Protein AF-A0A831KIE7-F1 (afdb_monomer)

Solvent-accessible surface area (backbone atoms only — not comparable to full-atom values): 6274 Å² total; per-residue (Å²): 139,87,88,85,85,86,73,93,71,86,65,92,46,70,69,48,46,52,50,52,50,55,58,57,65,53,58,58,54,60,56,53,40,51,46,34,26,46,70,71,62,37,59,84,72,66,81,58,97,41,71,72,59,38,52,52,54,49,57,52,42,56,54,50,22,47,52,54,50,49,52,56,49,42,55,68,79,45,64,85,60,64,65,72,81,81,38,53,74,68,53,48,55,49,50,53,55,54,56,62,71,75,108

pLDDT: mean 93.76, std 6.77, range [50.12, 98.06]

Secondary structure (DSSP, 8-state):
-------SS---SHHHHHHHHHHHHGGGHHHHHHHIIIIIS-GGG---SSHHHHHHHHHHHHHHHHHHHHHHHHHHH-TTS-GGGTS-HHHHHHHHHHHHHT-

Mean predicted aligned error: 4.76 Å

Radius of gyration: 19.53 Å; Cα contacts (8 Å, |Δi|>4): 41; chains: 1; bounding box: 43×32×52 Å

Sequence (103 aa):
MEWFLLTTIDIPSATEAEQCLRWYALRWRIEDWHRVLKSGCRIGDLAHENAERLRRAIAINLVIAWRIMLMTLLGRETPELPAEVLFSDIELRTLHAYAKKKH

Foldseek 3Di:
DDDDDDDPDDDPDPVVVVVVVVVVVCVCVVVQLVCCLCPVVVLVPPPDPDPVVNVVSSVVSSVVSVLVSVCVVCCVVPVVDDPVVNDDPVRVVVVVVVVVVVD

Structure (mmCIF, N/CA/C/O backbone):
data_AF-A0A831KIE7-F1
#
_entry.id   AF-A0A831KIE7-F1
#
loop_
_atom_site.group_PDB
_atom_site.id
_atom_site.type_symbol
_atom_site.label_atom_id
_atom_site.label_alt_id
_atom_site.label_comp_id
_atom_site.label_asym_id
_atom_site.label_entity_id
_atom_site.label_seq_id
_atom_site.pdbx_PDB_ins_code
_atom_site.Cartn_x
_atom_site.Cartn_y
_atom_site.Cartn_z
_atom_site.occupancy
_atom_site.B_iso_or_equiv
_atom_site.auth_seq_id
_atom_site.auth_comp_id
_atom_site.auth_asym_id
_atom_site.auth_atom_id
_atom_site.pdbx_PDB_model_num
ATOM 1 N N . MET A 1 1 ? 1.992 -10.909 24.412 1.00 75.69 1 MET A N 1
ATOM 2 C CA . MET A 1 1 ? 2.205 -9.585 23.791 1.00 75.69 1 MET A CA 1
ATOM 3 C C . MET A 1 1 ? 1.055 -8.710 24.245 1.00 75.69 1 MET A C 1
ATOM 5 O O . MET A 1 1 ? -0.074 -9.169 24.147 1.00 75.69 1 MET A O 1
ATOM 9 N N . GLU A 1 2 ? 1.334 -7.531 24.791 1.00 90.25 2 GLU A N 1
ATOM 10 C CA . GLU A 1 2 ? 0.323 -6.626 25.358 1.00 90.25 2 GLU A CA 1
ATOM 11 C C . GLU A 1 2 ? 0.315 -5.307 24.577 1.00 90.25 2 GLU A C 1
ATOM 13 O O . GLU A 1 2 ? 1.369 -4.847 24.132 1.00 90.25 2 GLU A O 1
ATOM 18 N N . TRP A 1 3 ? -0.870 -4.721 24.376 1.00 93.06 3 TRP A N 1
ATOM 19 C CA . TRP A 1 3 ? -1.049 -3.428 23.711 1.00 93.06 3 TRP A CA 1
ATOM 20 C C . TRP A 1 3 ? -1.596 -2.400 24.692 1.00 93.06 3 TRP A C 1
ATOM 22 O O . TRP A 1 3 ? -2.628 -2.621 25.315 1.00 93.06 3 TRP A O 1
ATOM 32 N N . PHE A 1 4 ? -0.936 -1.246 24.748 1.00 94.44 4 PHE A N 1
ATOM 33 C CA . PHE A 1 4 ? -1.442 -0.037 25.387 1.00 94.44 4 PHE A CA 1
ATOM 34 C C . PHE A 1 4 ? -1.512 1.050 24.318 1.00 94.44 4 PHE A C 1
ATOM 36 O O . PHE A 1 4 ? -0.481 1.495 23.811 1.00 94.44 4 PHE A O 1
ATOM 43 N N . LEU A 1 5 ? -2.728 1.427 23.921 1.00 95.19 5 LEU A N 1
ATOM 44 C CA . LEU A 1 5 ? -2.959 2.396 22.854 1.00 95.19 5 LEU A CA 1
ATOM 45 C C . LEU A 1 5 ? -3.311 3.754 23.454 1.00 95.19 5 LEU A C 1
ATOM 47 O O . LEU A 1 5 ? -4.315 3.890 24.147 1.00 95.19 5 LEU A O 1
ATOM 51 N N . LEU A 1 6 ? -2.494 4.761 23.157 1.00 96.69 6 LEU A N 1
ATOM 52 C CA . LEU A 1 6 ? -2.819 6.157 23.426 1.00 96.69 6 LEU A CA 1
ATOM 53 C C . LEU A 1 6 ? -3.472 6.736 22.174 1.00 96.69 6 LEU A C 1
ATOM 55 O O . LEU A 1 6 ? -2.914 6.636 21.081 1.00 96.69 6 LEU A O 1
ATOM 59 N N . THR A 1 7 ? -4.655 7.320 22.327 1.00 96.06 7 THR A N 1
ATOM 60 C CA . THR A 1 7 ? -5.426 7.864 21.211 1.00 96.06 7 THR A CA 1
ATOM 61 C C . THR A 1 7 ? -6.077 9.184 21.597 1.00 96.06 7 THR A C 1
ATOM 63 O O . THR A 1 7 ? -6.366 9.429 22.765 1.00 96.06 7 THR A O 1
ATOM 66 N N . THR A 1 8 ? -6.295 10.040 20.603 1.00 97.12 8 THR A N 1
ATOM 67 C CA . THR A 1 8 ? -7.086 11.271 20.733 1.00 97.12 8 THR A CA 1
ATOM 68 C C . THR A 1 8 ? -8.569 11.038 20.447 1.00 97.12 8 THR A C 1
ATOM 70 O O . THR A 1 8 ? -9.356 11.978 20.498 1.00 97.12 8 THR A O 1
ATOM 73 N N . ILE A 1 9 ? -8.943 9.814 20.068 1.00 95.94 9 ILE A N 1
ATOM 74 C CA . ILE A 1 9 ? -10.325 9.423 19.795 1.00 95.94 9 ILE A CA 1
ATOM 75 C C . ILE A 1 9 ? -11.016 9.134 21.127 1.00 95.94 9 ILE A C 1
ATOM 77 O O . ILE A 1 9 ? -10.453 8.431 21.963 1.00 95.94 9 ILE A O 1
ATOM 81 N N . ASP A 1 10 ? -12.223 9.668 21.310 1.00 97.00 10 ASP A N 1
ATOM 82 C CA . ASP A 1 10 ? -13.036 9.391 22.493 1.00 97.00 10 ASP A CA 1
ATOM 83 C C . ASP A 1 10 ? -13.539 7.938 22.487 1.00 97.00 10 ASP A C 1
ATOM 85 O O . ASP A 1 10 ? -13.949 7.415 21.447 1.00 97.00 10 ASP A O 1
ATOM 89 N N . ILE A 1 11 ? -13.487 7.277 23.644 1.00 97.00 11 ILE A N 1
ATOM 90 C CA . ILE A 1 11 ? -13.839 5.859 23.806 1.00 97.00 11 ILE A CA 1
ATOM 91 C C . ILE A 1 11 ? -14.861 5.732 24.943 1.00 97.00 11 ILE A C 1
ATOM 93 O O . ILE A 1 11 ? -14.513 5.332 26.057 1.00 97.00 11 ILE A O 1
ATOM 97 N N . PRO A 1 12 ? -16.133 6.081 24.689 1.00 97.44 12 PRO A N 1
ATOM 98 C CA . PRO A 1 12 ? -17.172 6.029 25.711 1.00 97.44 12 PRO A CA 1
ATOM 99 C C . PRO A 1 12 ? -17.687 4.605 25.975 1.00 97.44 12 PRO A C 1
ATOM 101 O O . PRO A 1 12 ? -18.310 4.372 27.011 1.00 97.44 12 PRO A O 1
ATOM 104 N N . SER A 1 13 ? -17.455 3.643 25.071 1.00 98.06 13 SER A N 1
ATOM 105 C CA . SER A 1 13 ? -17.891 2.257 25.257 1.00 98.06 13 SER A CA 1
ATOM 106 C C . SER A 1 13 ? -16.911 1.223 24.690 1.00 98.06 13 SER A C 1
ATOM 108 O O . SER A 1 13 ? -15.950 1.532 23.979 1.00 98.06 13 SER A O 1
ATOM 110 N N . ALA A 1 14 ? -17.167 -0.046 25.017 1.00 97.44 14 ALA A N 1
ATOM 111 C CA . ALA A 1 14 ? -16.392 -1.177 24.517 1.00 97.44 14 ALA A CA 1
ATOM 112 C C . ALA A 1 14 ? -16.434 -1.296 22.983 1.00 97.44 14 ALA A C 1
ATOM 114 O O . ALA A 1 14 ? -15.446 -1.713 22.382 1.00 97.44 14 ALA A O 1
ATOM 115 N N . THR A 1 15 ? -17.537 -0.897 22.342 1.00 97.75 15 THR A N 1
ATOM 116 C CA . THR A 1 15 ? -17.680 -0.940 20.879 1.00 97.75 15 THR A CA 1
ATOM 117 C C . THR A 1 15 ? -16.707 0.026 20.198 1.00 97.75 15 THR A C 1
ATOM 119 O O . THR A 1 15 ? -16.036 -0.346 19.232 1.00 97.75 15 THR A O 1
ATOM 122 N N . GLU A 1 16 ? -16.558 1.250 20.716 1.00 97.50 16 GLU A N 1
ATOM 123 C CA . GLU A 1 16 ? -15.576 2.213 20.205 1.00 97.50 16 GLU A CA 1
ATOM 124 C C . GLU A 1 16 ? -14.141 1.754 20.496 1.00 97.50 16 GLU A C 1
ATOM 126 O O . GLU A 1 16 ? -13.261 1.923 19.649 1.00 97.50 16 GLU A O 1
ATOM 131 N N . ALA A 1 17 ? -13.901 1.105 21.641 1.00 96.69 17 ALA A N 1
ATOM 132 C CA . ALA A 1 17 ? -12.592 0.534 21.961 1.00 96.69 17 ALA A CA 1
ATOM 133 C C . ALA A 1 17 ? -12.200 -0.557 20.951 1.00 96.69 17 ALA A C 1
ATOM 135 O O . ALA A 1 17 ? -11.084 -0.566 20.425 1.00 96.69 17 ALA A O 1
ATOM 136 N N . GLU A 1 18 ? -13.137 -1.449 20.625 1.00 96.81 18 GLU A N 1
ATOM 137 C CA . GLU A 1 18 ? -12.954 -2.498 19.624 1.00 96.81 18 GLU A CA 1
ATOM 138 C C . GLU A 1 18 ? -12.696 -1.906 18.230 1.00 96.81 18 GLU A C 1
ATOM 140 O O . GLU A 1 18 ? -11.830 -2.378 17.490 1.00 96.81 18 GLU A O 1
ATOM 145 N N . GLN A 1 19 ? -13.386 -0.817 17.882 1.00 96.81 19 GLN A N 1
ATOM 146 C CA . GLN A 1 19 ? -13.139 -0.103 16.635 1.00 96.81 19 GLN A CA 1
ATOM 147 C C . GLN A 1 19 ? -11.743 0.537 16.593 1.00 96.81 19 GLN A C 1
ATOM 149 O O . GLN A 1 19 ? -11.058 0.447 15.571 1.00 96.81 19 GLN A O 1
ATOM 154 N N . CYS A 1 20 ? -11.280 1.122 17.701 1.00 96.94 20 CYS A N 1
ATOM 155 C CA . CYS A 1 20 ? -9.923 1.652 17.814 1.00 96.94 20 CYS A CA 1
ATOM 156 C C . CYS A 1 20 ? -8.870 0.547 17.629 1.00 96.94 20 CYS A C 1
ATOM 158 O O . CYS A 1 20 ? -7.881 0.738 16.915 1.00 96.94 20 CYS A O 1
ATOM 160 N N . LEU A 1 21 ? -9.104 -0.636 18.207 1.00 95.62 21 LEU A N 1
ATOM 161 C CA . LEU A 1 21 ? -8.250 -1.807 18.006 1.00 95.62 21 LEU A CA 1
ATOM 162 C C . LEU A 1 21 ? -8.253 -2.267 16.545 1.00 95.62 21 LEU A C 1
ATOM 164 O O . LEU A 1 21 ? -7.181 -2.531 15.999 1.00 95.62 21 LEU A O 1
ATOM 168 N N . ARG A 1 22 ? -9.420 -2.306 15.884 1.00 95.88 22 ARG A N 1
ATOM 169 C CA . ARG A 1 22 ? -9.524 -2.618 14.448 1.00 95.88 22 ARG A CA 1
ATOM 170 C C . ARG A 1 22 ? -8.690 -1.663 13.600 1.00 95.88 22 ARG A C 1
ATOM 172 O O . ARG A 1 22 ? -7.946 -2.119 12.736 1.00 95.88 22 ARG A O 1
ATOM 179 N N . TRP A 1 23 ? -8.762 -0.356 13.852 1.00 95.75 23 TRP A N 1
ATOM 180 C CA . TRP A 1 23 ? -7.932 0.618 13.137 1.00 95.75 23 TRP A CA 1
ATOM 181 C C . TRP A 1 23 ? -6.442 0.413 13.405 1.00 95.75 23 TRP A C 1
ATOM 183 O O . TRP A 1 23 ? -5.648 0.409 12.465 1.00 95.75 23 TRP A O 1
ATOM 193 N N . TYR A 1 24 ? -6.050 0.191 14.662 1.00 95.75 24 TYR A N 1
ATOM 194 C CA . TYR A 1 24 ? -4.647 -0.031 15.005 1.00 95.75 24 TYR A CA 1
ATOM 195 C C . TYR A 1 24 ? -4.093 -1.330 14.405 1.00 95.75 24 TYR A C 1
ATOM 197 O O . TYR A 1 24 ? -2.943 -1.366 13.967 1.00 95.75 24 TYR A O 1
ATOM 205 N N . ALA A 1 25 ? -4.910 -2.379 14.295 1.00 94.56 25 ALA A N 1
ATOM 206 C CA . ALA A 1 25 ? -4.522 -3.626 13.640 1.00 94.56 25 ALA A CA 1
ATOM 207 C C . ALA A 1 25 ? -4.142 -3.418 12.160 1.00 94.56 25 ALA A C 1
ATOM 209 O O . ALA A 1 25 ? -3.284 -4.127 11.634 1.00 94.56 25 ALA A O 1
ATOM 210 N N . LEU A 1 26 ? -4.695 -2.393 11.497 1.00 93.44 26 LEU A N 1
ATOM 211 C CA . LEU A 1 26 ? -4.318 -2.026 10.129 1.00 93.44 26 LEU A CA 1
ATOM 212 C C . LEU A 1 26 ? -2.938 -1.354 10.037 1.00 93.44 26 LEU A C 1
ATOM 214 O O . LEU A 1 26 ? -2.427 -1.205 8.92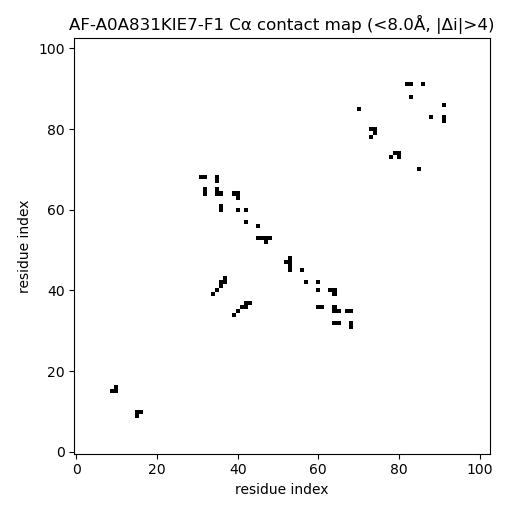6 1.00 93.44 26 LEU A O 1
ATOM 218 N N . ARG A 1 27 ? -2.287 -0.995 11.158 1.00 95.38 27 ARG A N 1
ATOM 219 C CA . ARG A 1 27 ? -0.948 -0.371 11.167 1.00 95.38 27 ARG A CA 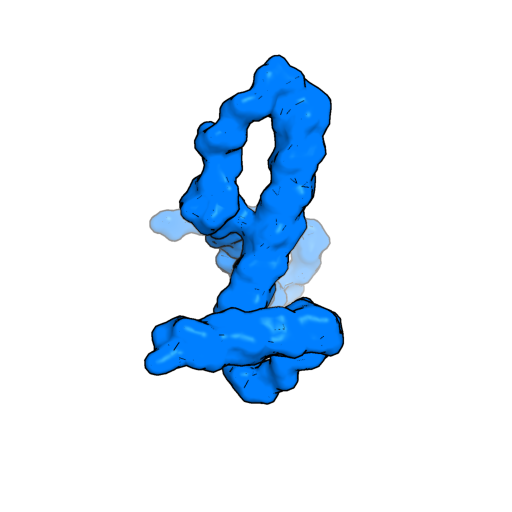1
ATOM 220 C C . ARG A 1 27 ? 0.075 -1.202 10.396 1.00 95.38 27 ARG A C 1
ATOM 222 O O . ARG A 1 27 ? 0.923 -0.632 9.717 1.00 95.38 27 ARG A O 1
ATOM 229 N N . TRP A 1 28 ? -0.027 -2.531 10.445 1.00 94.25 28 TRP A N 1
ATOM 230 C CA . TRP A 1 28 ? 0.889 -3.430 9.734 1.00 94.25 28 TRP A CA 1
ATOM 231 C C . TRP A 1 28 ? 0.846 -3.266 8.206 1.00 94.25 28 TRP A C 1
ATOM 233 O O . TRP A 1 28 ? 1.788 -3.638 7.510 1.00 94.25 28 TRP A O 1
ATOM 243 N N . ARG A 1 29 ? -0.203 -2.641 7.653 1.00 94.75 29 ARG A N 1
ATOM 244 C CA . ARG A 1 29 ? -0.336 -2.414 6.208 1.00 94.75 29 ARG A CA 1
ATOM 245 C C . ARG A 1 29 ? 0.833 -1.618 5.619 1.00 94.75 29 ARG A C 1
ATOM 247 O O . ARG A 1 29 ? 1.213 -1.858 4.475 1.00 94.75 29 ARG A O 1
ATOM 254 N N . ILE A 1 30 ? 1.442 -0.717 6.394 1.00 96.25 30 ILE A N 1
ATOM 255 C CA . ILE A 1 30 ? 2.643 0.007 5.949 1.00 96.25 30 ILE A CA 1
ATOM 256 C C . ILE A 1 30 ? 3.839 -0.935 5.749 1.00 96.25 30 ILE A C 1
ATOM 258 O O . ILE A 1 30 ? 4.661 -0.720 4.863 1.00 96.25 30 ILE A O 1
ATOM 262 N N . GLU A 1 31 ? 3.927 -2.008 6.533 1.00 96.94 31 GLU A N 1
ATOM 263 C CA . GLU A 1 31 ? 4.998 -2.997 6.432 1.00 96.94 31 GLU A CA 1
ATOM 264 C C . GLU A 1 31 ? 4.802 -3.906 5.218 1.00 96.94 31 GLU A C 1
ATOM 266 O O . GLU A 1 31 ? 5.772 -4.230 4.531 1.00 96.94 31 GLU A O 1
ATOM 271 N N . ASP A 1 32 ? 3.552 -4.237 4.882 1.00 95.62 32 ASP A N 1
ATOM 272 C CA . ASP A 1 32 ? 3.229 -4.895 3.614 1.00 95.62 32 ASP A CA 1
ATOM 273 C C . ASP A 1 32 ? 3.616 -4.015 2.417 1.00 95.62 32 ASP A C 1
ATOM 275 O O . ASP A 1 32 ? 4.247 -4.504 1.478 1.00 95.62 32 ASP A O 1
ATOM 279 N N . TRP A 1 33 ? 3.329 -2.710 2.462 1.00 97.38 33 TRP A N 1
ATOM 280 C CA . TRP A 1 33 ? 3.772 -1.782 1.420 1.00 97.38 33 TRP A CA 1
ATOM 281 C C . TRP A 1 33 ? 5.302 -1.704 1.330 1.00 97.38 33 TRP A C 1
ATOM 283 O O . TRP A 1 33 ? 5.858 -1.806 0.235 1.00 97.38 33 TRP A O 1
ATOM 293 N N . HIS A 1 34 ? 6.008 -1.620 2.465 1.00 97.25 34 HIS A N 1
ATOM 294 C CA . HIS A 1 34 ? 7.472 -1.688 2.490 1.00 97.25 34 HIS A CA 1
ATOM 295 C C . HIS A 1 34 ? 8.004 -3.004 1.914 1.00 97.25 34 HIS A C 1
ATOM 297 O O . HIS A 1 34 ? 9.044 -2.997 1.254 1.00 97.25 34 HIS A O 1
ATOM 303 N N . ARG A 1 35 ? 7.315 -4.130 2.136 1.00 97.12 35 ARG A N 1
ATOM 304 C CA . ARG A 1 35 ? 7.672 -5.419 1.534 1.00 97.12 35 ARG A CA 1
ATOM 305 C C . ARG A 1 35 ? 7.535 -5.352 0.016 1.00 97.12 35 ARG A C 1
ATOM 307 O O . ARG A 1 35 ? 8.499 -5.674 -0.667 1.00 97.12 35 ARG A O 1
ATOM 314 N N . VAL A 1 36 ? 6.403 -4.877 -0.510 1.00 97.88 36 VAL A N 1
ATOM 315 C CA . VAL A 1 36 ? 6.201 -4.702 -1.963 1.00 97.88 36 VAL A CA 1
ATOM 316 C C . VAL A 1 36 ? 7.272 -3.789 -2.556 1.00 97.88 36 VAL A C 1
ATOM 318 O O . VAL A 1 36 ? 7.860 -4.114 -3.583 1.00 97.88 36 VAL A O 1
ATOM 321 N N . LEU A 1 37 ? 7.589 -2.686 -1.884 1.00 97.31 37 LEU A N 1
ATOM 322 C CA . LEU A 1 37 ? 8.624 -1.759 -2.320 1.00 97.31 37 LEU A CA 1
ATOM 323 C C . LEU A 1 37 ? 10.012 -2.426 -2.366 1.00 97.31 37 LEU A C 1
ATOM 325 O O . LEU A 1 37 ? 10.732 -2.305 -3.354 1.00 97.31 37 LEU A O 1
ATOM 329 N N . LYS A 1 38 ? 10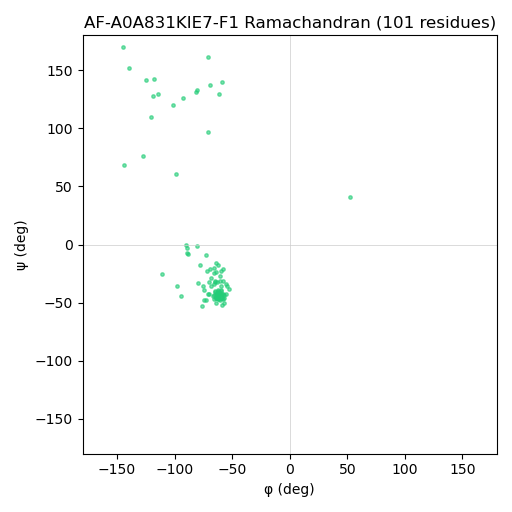.390 -3.160 -1.316 1.00 95.69 38 LYS A N 1
ATOM 330 C CA . LYS A 1 38 ? 11.715 -3.787 -1.210 1.00 95.69 38 LYS A CA 1
ATOM 331 C C . LYS A 1 38 ? 11.877 -5.009 -2.105 1.00 95.69 38 LYS A C 1
ATOM 333 O O . LYS A 1 38 ? 12.893 -5.103 -2.774 1.00 95.69 38 LYS A O 1
ATOM 338 N N . SER A 1 39 ? 10.926 -5.942 -2.119 1.00 94.88 39 SER A N 1
ATOM 339 C CA . SER A 1 39 ? 11.064 -7.203 -2.864 1.00 94.88 39 SER A CA 1
ATOM 340 C C . SER A 1 39 ? 10.386 -7.181 -4.232 1.00 94.88 39 SER A C 1
ATOM 342 O O . SER A 1 39 ? 10.911 -7.766 -5.177 1.00 94.88 39 SER A O 1
ATOM 344 N N . GLY A 1 40 ? 9.247 -6.496 -4.356 1.00 93.56 40 GLY A N 1
ATOM 345 C CA . GLY A 1 40 ? 8.521 -6.345 -5.617 1.00 93.56 40 GLY A CA 1
ATOM 346 C C . GLY A 1 40 ? 9.190 -5.330 -6.541 1.00 93.56 40 GLY A C 1
ATOM 347 O O . GLY A 1 40 ? 9.527 -5.663 -7.673 1.00 93.56 40 GLY A O 1
ATOM 348 N N . CYS A 1 41 ? 9.444 -4.118 -6.041 1.00 95.88 41 CYS A N 1
ATOM 349 C CA . CYS A 1 41 ? 10.105 -3.059 -6.812 1.00 95.88 41 CYS A CA 1
ATOM 350 C C . CYS A 1 41 ? 11.640 -3.088 -6.721 1.00 95.88 41 CYS A C 1
ATOM 352 O O . CYS A 1 41 ? 12.296 -2.335 -7.436 1.00 95.88 41 CYS A O 1
ATOM 354 N N . ARG A 1 42 ? 12.221 -3.931 -5.852 1.00 94.38 42 ARG A N 1
ATOM 355 C CA . ARG A 1 42 ? 13.680 -4.099 -5.689 1.00 94.38 42 ARG A CA 1
ATOM 356 C C . ARG A 1 42 ? 14.431 -2.787 -5.470 1.00 94.38 42 ARG A C 1
ATOM 358 O O . ARG A 1 42 ? 15.521 -2.586 -5.993 1.00 94.38 42 ARG A O 1
ATOM 365 N N . ILE A 1 43 ? 13.866 -1.884 -4.663 1.00 93.44 43 ILE A N 1
ATOM 366 C CA . ILE A 1 43 ? 14.457 -0.548 -4.475 1.00 93.44 43 ILE A CA 1
ATOM 367 C C . ILE A 1 43 ? 15.887 -0.560 -3.918 1.00 93.44 43 ILE A C 1
ATOM 369 O O . ILE A 1 43 ? 16.604 0.419 -4.096 1.00 93.44 43 ILE A O 1
ATOM 373 N N . GLY A 1 44 ? 16.299 -1.639 -3.243 1.00 88.56 44 GLY A N 1
ATOM 374 C CA . GLY A 1 44 ? 17.661 -1.798 -2.729 1.00 88.56 44 GLY A CA 1
ATOM 375 C C . GLY A 1 44 ? 18.711 -1.994 -3.8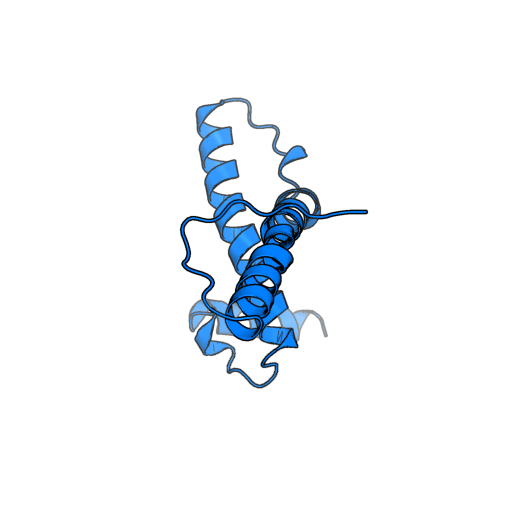25 1.00 88.5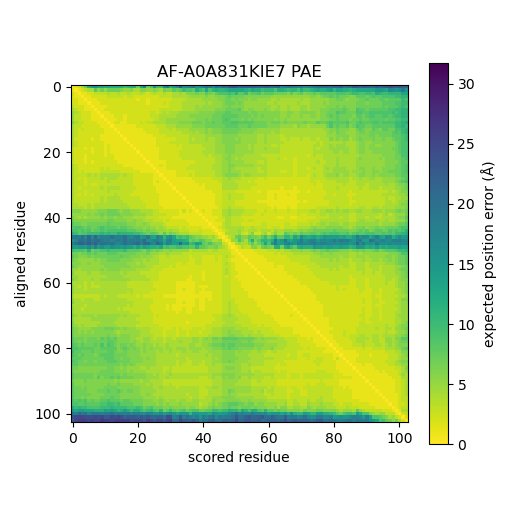6 44 GLY A C 1
ATOM 376 O O . GLY A 1 44 ? 19.876 -1.691 -3.596 1.00 88.56 44 GLY A O 1
ATOM 377 N N . ASP A 1 45 ? 18.292 -2.423 -5.017 1.00 91.19 45 ASP A N 1
ATOM 378 C CA . ASP A 1 45 ? 19.178 -2.695 -6.153 1.00 91.19 45 ASP A CA 1
ATOM 379 C C . ASP A 1 45 ? 19.387 -1.446 -7.034 1.00 91.19 45 ASP A C 1
ATOM 381 O O . ASP A 1 45 ? 20.098 -1.488 -8.040 1.00 91.19 45 ASP A O 1
ATOM 385 N N . LEU A 1 46 ? 18.762 -0.312 -6.686 1.00 87.25 46 LEU A N 1
ATOM 386 C CA . LEU A 1 46 ? 18.898 0.944 -7.424 1.00 87.25 46 LEU A CA 1
ATOM 387 C C . LEU A 1 46 ? 20.299 1.543 -7.225 1.00 87.25 46 LEU A C 1
ATOM 389 O O . LEU A 1 46 ? 20.549 2.279 -6.274 1.00 87.25 46 LEU A O 1
ATOM 393 N N . ALA A 1 47 ? 21.201 1.289 -8.169 1.00 77.00 47 ALA A N 1
ATOM 394 C CA . ALA A 1 47 ? 22.566 1.816 -8.172 1.00 77.00 47 ALA A CA 1
ATOM 395 C C . ALA A 1 47 ? 22.717 3.050 -9.088 1.00 77.00 47 ALA A C 1
ATOM 397 O O . ALA A 1 47 ? 23.457 3.032 -10.069 1.00 77.00 47 ALA A O 1
ATOM 398 N N . HIS A 1 48 ? 21.989 4.136 -8.809 1.00 76.50 48 HIS A N 1
ATOM 399 C CA . HIS A 1 48 ? 22.174 5.390 -9.549 1.00 76.50 48 HIS A CA 1
ATOM 400 C C . HIS A 1 48 ? 23.375 6.184 -9.017 1.00 76.50 48 HIS A C 1
ATOM 402 O O . HIS A 1 48 ? 23.455 6.468 -7.828 1.00 76.50 48 HIS A O 1
ATOM 408 N N . GLU A 1 49 ? 24.246 6.642 -9.918 1.00 75.81 49 GLU A N 1
ATOM 409 C CA . GLU A 1 49 ? 25.462 7.407 -9.583 1.00 75.81 49 GLU A CA 1
ATOM 410 C C . GLU A 1 49 ? 25.189 8.795 -8.970 1.00 75.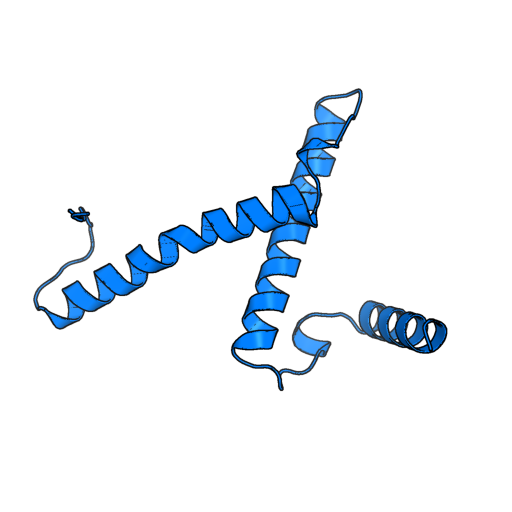81 49 GLU A C 1
ATOM 412 O O . GLU A 1 49 ? 26.053 9.375 -8.320 1.00 75.81 49 GLU A O 1
ATOM 417 N N . ASN A 1 50 ? 23.988 9.349 -9.172 1.00 90.88 50 ASN A N 1
ATOM 418 C CA . ASN A 1 50 ? 23.600 10.672 -8.682 1.00 90.88 50 ASN A CA 1
ATOM 419 C C . ASN A 1 50 ? 22.416 10.561 -7.712 1.00 90.88 50 ASN A C 1
ATOM 421 O O . ASN A 1 50 ? 21.361 10.034 -8.077 1.00 90.88 50 ASN A O 1
ATOM 425 N N . ALA A 1 51 ? 22.564 11.147 -6.520 1.00 90.62 51 ALA A N 1
ATOM 426 C CA . ALA A 1 51 ? 21.537 11.204 -5.482 1.00 90.62 51 ALA A CA 1
ATOM 427 C C . ALA A 1 51 ? 20.191 11.763 -5.980 1.00 90.62 51 ALA A C 1
ATOM 429 O O . ALA A 1 51 ? 19.138 11.227 -5.643 1.00 90.62 51 ALA A O 1
ATOM 430 N N . GLU A 1 52 ? 20.192 12.778 -6.849 1.00 93.75 52 GLU A N 1
ATOM 431 C CA . GLU A 1 52 ? 18.953 13.339 -7.401 1.00 93.75 52 GLU A CA 1
ATOM 432 C C . GLU A 1 52 ? 18.256 12.394 -8.382 1.00 93.75 52 GLU A C 1
ATOM 434 O O . GLU A 1 52 ? 17.025 12.376 -8.465 1.00 93.75 52 GLU A O 1
ATOM 439 N N . ARG A 1 53 ? 19.021 11.587 -9.128 1.00 92.69 53 ARG A N 1
ATOM 440 C CA . ARG A 1 53 ? 18.448 10.542 -9.989 1.00 92.69 53 ARG A CA 1
ATOM 441 C C . ARG A 1 53 ? 17.888 9.407 -9.139 1.00 92.69 53 ARG A C 1
ATOM 443 O O . ARG A 1 53 ? 16.762 8.976 -9.380 1.00 92.69 53 ARG A O 1
ATOM 450 N N . LEU A 1 54 ? 18.623 9.007 -8.101 1.00 93.31 54 LEU A N 1
ATOM 451 C CA . LEU A 1 54 ? 18.176 8.011 -7.134 1.00 93.31 54 LEU A CA 1
ATOM 452 C C . LEU A 1 54 ? 16.866 8.432 -6.457 1.00 93.31 54 LEU A C 1
ATOM 454 O O . LEU A 1 54 ? 15.911 7.661 -6.436 1.00 93.31 54 LEU A O 1
ATOM 458 N N . ARG A 1 55 ? 16.771 9.680 -5.988 1.00 93.94 55 ARG A N 1
ATOM 459 C CA . ARG A 1 55 ? 15.569 10.219 -5.337 1.00 93.94 55 ARG A CA 1
ATOM 460 C C . ARG A 1 55 ? 14.336 10.160 -6.241 1.00 93.94 55 ARG A C 1
ATOM 462 O O . ARG A 1 55 ? 13.261 9.777 -5.782 1.00 93.94 55 ARG A O 1
ATOM 469 N N . ARG A 1 56 ? 14.478 10.500 -7.528 1.00 94.75 56 ARG A N 1
ATOM 470 C CA . ARG A 1 56 ? 13.377 10.418 -8.510 1.00 94.75 56 ARG A CA 1
ATOM 471 C C . ARG A 1 56 ? 12.952 8.975 -8.766 1.00 94.75 56 ARG A C 1
ATOM 473 O O . ARG A 1 56 ? 11.757 8.695 -8.770 1.00 94.75 56 ARG A O 1
ATOM 480 N N . ALA A 1 57 ? 13.913 8.066 -8.932 1.00 93.88 57 ALA A N 1
ATOM 481 C CA . ALA A 1 57 ? 13.628 6.646 -9.117 1.00 93.88 57 ALA A CA 1
ATOM 482 C C . ALA A 1 57 ? 12.909 6.052 -7.897 1.00 93.88 57 ALA A C 1
ATOM 484 O O . ALA A 1 57 ? 11.921 5.336 -8.056 1.00 93.88 57 ALA A O 1
ATOM 485 N N . ILE A 1 58 ? 13.344 6.399 -6.682 1.00 94.75 58 ILE A N 1
ATOM 486 C CA . ILE A 1 58 ? 12.665 6.000 -5.445 1.00 94.75 58 ILE A CA 1
ATOM 487 C C . ILE A 1 58 ? 11.230 6.524 -5.449 1.00 94.75 58 ILE A C 1
ATOM 489 O O . ILE A 1 58 ? 10.315 5.725 -5.291 1.00 94.75 58 ILE A O 1
ATOM 493 N N . ALA A 1 59 ? 11.014 7.820 -5.698 1.00 96.12 59 ALA A N 1
ATOM 494 C CA . ALA A 1 59 ? 9.678 8.422 -5.688 1.00 96.12 59 ALA A CA 1
ATOM 495 C C . ALA A 1 59 ? 8.695 7.716 -6.641 1.00 96.12 59 ALA A C 1
ATOM 497 O O . ALA A 1 59 ? 7.560 7.439 -6.258 1.00 96.12 59 ALA A O 1
ATOM 498 N N . ILE A 1 60 ? 9.142 7.360 -7.849 1.00 95.94 60 ILE A N 1
ATOM 499 C CA . ILE A 1 60 ? 8.336 6.586 -8.805 1.00 95.94 60 ILE A CA 1
ATOM 500 C C . ILE A 1 60 ? 8.016 5.193 -8.239 1.00 95.94 60 ILE A C 1
ATOM 502 O O . ILE A 1 60 ? 6.861 4.765 -8.257 1.00 95.94 60 ILE A O 1
ATOM 506 N N . ASN A 1 61 ? 9.012 4.502 -7.676 1.00 96.69 61 ASN A N 1
ATOM 507 C CA . ASN A 1 61 ? 8.819 3.179 -7.082 1.00 96.69 61 ASN A CA 1
ATOM 508 C C . ASN A 1 61 ? 7.868 3.187 -5.875 1.00 96.69 61 ASN A C 1
ATOM 510 O O . ASN A 1 61 ? 7.138 2.213 -5.698 1.00 96.69 61 ASN A O 1
ATOM 514 N N . LEU A 1 62 ? 7.816 4.268 -5.084 1.00 97.44 62 LEU A N 1
ATOM 515 C CA . LEU A 1 62 ? 6.851 4.417 -3.983 1.00 97.44 62 LEU A CA 1
ATOM 516 C C . LEU A 1 62 ? 5.403 4.325 -4.494 1.00 97.44 62 LEU A C 1
ATOM 518 O O . LEU A 1 62 ? 4.589 3.586 -3.932 1.00 97.44 62 LEU A O 1
ATOM 522 N N . VAL A 1 63 ? 5.101 5.032 -5.589 1.00 97.31 63 VAL A N 1
ATOM 523 C CA . VAL A 1 63 ? 3.768 5.043 -6.215 1.00 97.31 63 VAL A CA 1
ATOM 524 C C . VAL A 1 63 ? 3.458 3.699 -6.872 1.00 97.31 63 VAL A C 1
ATOM 526 O O . VAL A 1 63 ? 2.354 3.178 -6.711 1.00 97.31 63 VAL A O 1
ATOM 529 N N . ILE A 1 64 ? 4.430 3.100 -7.567 1.00 96.62 64 ILE A N 1
ATOM 530 C CA . ILE A 1 64 ? 4.269 1.775 -8.185 1.00 96.62 64 ILE A CA 1
ATOM 531 C C . ILE A 1 64 ? 3.986 0.712 -7.119 1.00 96.62 64 ILE A C 1
ATOM 533 O O . ILE A 1 64 ? 3.034 -0.053 -7.262 1.00 96.62 64 ILE A O 1
ATOM 537 N N . ALA A 1 65 ? 4.753 0.690 -6.025 1.00 97.88 65 ALA A N 1
ATOM 538 C CA . ALA A 1 65 ? 4.552 -0.260 -4.933 1.00 97.88 65 ALA A CA 1
ATOM 539 C C . ALA A 1 65 ? 3.159 -0.119 -4.308 1.00 97.88 65 ALA A C 1
ATOM 541 O O . ALA A 1 65 ? 2.500 -1.118 -4.019 1.00 97.88 65 ALA A O 1
ATOM 542 N N . TRP A 1 66 ? 2.680 1.119 -4.147 1.00 97.38 66 TRP A N 1
ATOM 543 C CA . TRP A 1 66 ? 1.323 1.365 -3.672 1.00 97.38 66 TRP A CA 1
ATOM 544 C C . TRP A 1 66 ? 0.268 0.847 -4.658 1.00 97.38 66 TRP A C 1
ATOM 546 O O . TRP A 1 66 ? -0.636 0.132 -4.233 1.00 97.38 66 TRP A O 1
ATOM 556 N N . ARG A 1 67 ? 0.409 1.114 -5.968 1.00 96.69 67 ARG A N 1
ATOM 557 C CA . ARG A 1 67 ? -0.511 0.589 -6.996 1.00 96.69 67 ARG A CA 1
ATOM 558 C C . ARG A 1 67 ? -0.534 -0.941 -7.007 1.00 96.69 67 ARG A C 1
ATOM 560 O O . ARG A 1 67 ? -1.613 -1.520 -7.037 1.00 96.69 67 ARG A O 1
ATOM 567 N N . ILE A 1 68 ? 0.621 -1.605 -6.919 1.00 96.12 68 ILE A N 1
ATOM 568 C CA . ILE A 1 68 ? 0.704 -3.076 -6.835 1.00 96.12 68 ILE A CA 1
ATOM 569 C C . ILE A 1 68 ? -0.038 -3.592 -5.596 1.00 96.12 68 ILE A C 1
ATOM 571 O O . ILE A 1 68 ? -0.826 -4.537 -5.695 1.00 96.12 68 ILE A O 1
ATOM 575 N N . MET A 1 69 ? 0.184 -2.967 -4.436 1.00 96.75 69 MET A N 1
ATOM 576 C CA . MET A 1 69 ? -0.506 -3.343 -3.203 1.00 96.75 69 MET A CA 1
ATOM 577 C C . MET A 1 69 ? -2.021 -3.141 -3.326 1.00 96.75 69 MET A C 1
ATOM 579 O O . MET A 1 69 ? -2.772 -4.046 -2.977 1.00 96.75 69 MET A O 1
ATOM 583 N N . LEU A 1 70 ? -2.471 -2.002 -3.861 1.00 95.38 70 LEU A N 1
ATOM 584 C CA . LEU A 1 70 ? -3.889 -1.707 -4.074 1.00 95.38 70 LEU A CA 1
ATOM 585 C C . LEU A 1 70 ? -4.556 -2.765 -4.957 1.00 95.38 70 LEU A C 1
ATOM 587 O O . LEU A 1 70 ? -5.573 -3.326 -4.562 1.00 95.38 70 LEU A O 1
ATOM 591 N N . MET A 1 71 ? -3.961 -3.082 -6.111 1.00 95.25 71 MET A N 1
ATOM 592 C CA . MET A 1 71 ? -4.484 -4.111 -7.016 1.00 95.25 71 MET A CA 1
ATOM 593 C C . MET A 1 71 ? -4.551 -5.482 -6.336 1.00 95.25 71 MET A C 1
ATOM 595 O O . MET A 1 71 ? -5.521 -6.212 -6.511 1.00 95.25 71 MET A O 1
ATOM 599 N N . THR A 1 72 ? -3.549 -5.819 -5.519 1.00 94.75 72 THR A N 1
ATOM 600 C CA . THR A 1 72 ? -3.524 -7.082 -4.767 1.00 94.75 72 THR A CA 1
ATOM 601 C C . THR A 1 72 ? -4.646 -7.154 -3.730 1.00 94.75 72 THR A C 1
ATOM 603 O O . THR A 1 72 ? -5.226 -8.217 -3.535 1.00 94.75 72 THR A O 1
ATOM 606 N N . LEU A 1 73 ? -4.941 -6.045 -3.045 1.00 94.69 73 LEU A N 1
ATOM 607 C CA . LEU A 1 73 ? -6.009 -5.987 -2.046 1.00 94.69 73 LEU A CA 1
ATOM 608 C C . LEU A 1 73 ? -7.388 -6.017 -2.709 1.00 94.69 73 LEU A C 1
ATOM 610 O O . LEU A 1 73 ? -8.214 -6.837 -2.330 1.00 94.69 73 LEU A O 1
ATOM 614 N N . LEU A 1 74 ? -7.611 -5.200 -3.740 1.00 95.12 74 LEU A N 1
ATOM 615 C CA . LEU A 1 74 ? -8.878 -5.183 -4.477 1.00 95.12 74 LEU A CA 1
ATOM 616 C C . LEU A 1 74 ? -9.160 -6.518 -5.163 1.00 95.12 74 LEU A C 1
ATOM 618 O O . LEU A 1 74 ? -10.275 -7.007 -5.090 1.00 95.12 74 LEU A O 1
ATOM 622 N N . GLY A 1 75 ? -8.150 -7.163 -5.748 1.00 94.88 75 GLY A N 1
ATOM 623 C CA . GLY A 1 75 ? -8.323 -8.490 -6.343 1.00 94.88 75 GLY A CA 1
ATOM 624 C C . GLY A 1 75 ? -8.685 -9.588 -5.333 1.00 94.88 75 GLY A C 1
ATOM 625 O O . GLY A 1 75 ? -9.119 -10.657 -5.745 1.00 94.88 75 GLY A O 1
ATOM 626 N N . ARG A 1 76 ? -8.499 -9.354 -4.026 1.00 94.81 76 ARG A N 1
ATOM 627 C CA . ARG A 1 76 ? -8.9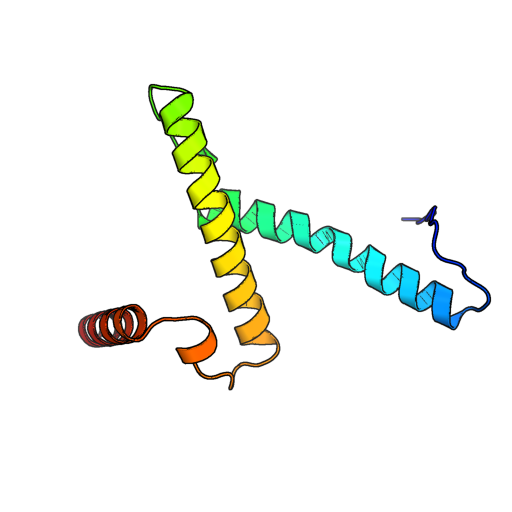15 -10.277 -2.955 1.00 94.81 76 ARG A CA 1
ATOM 628 C C . ARG A 1 76 ? -10.290 -9.932 -2.397 1.00 94.81 76 ARG A C 1
ATOM 630 O O . ARG A 1 76 ? -11.079 -10.839 -2.177 1.00 94.81 76 ARG A O 1
ATOM 637 N N . GLU A 1 77 ? -10.541 -8.650 -2.149 1.00 95.62 77 GLU A N 1
ATOM 638 C CA . GLU A 1 77 ? -11.789 -8.177 -1.537 1.00 95.62 77 GLU A CA 1
ATOM 639 C C . GLU A 1 77 ? -12.946 -8.086 -2.541 1.00 95.62 77 GLU A C 1
ATOM 641 O O . GLU A 1 77 ? -14.094 -8.304 -2.173 1.00 95.62 77 GLU A O 1
ATOM 646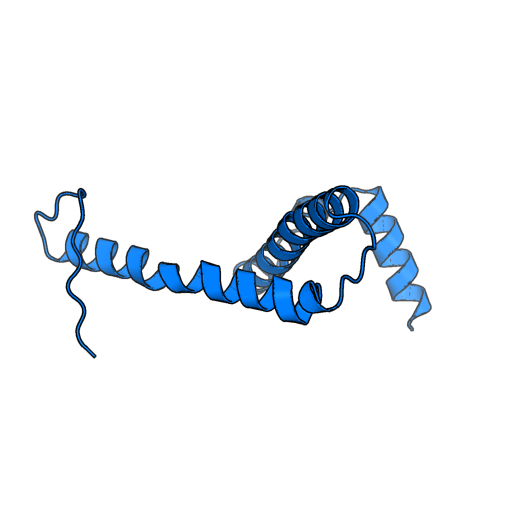 N N . THR A 1 78 ? -12.652 -7.761 -3.802 1.00 96.06 78 THR A N 1
ATOM 647 C CA . THR A 1 78 ? -13.636 -7.533 -4.873 1.00 96.06 78 THR A CA 1
ATOM 648 C C . THR A 1 78 ? -13.096 -8.046 -6.220 1.00 96.06 78 THR A C 1
ATOM 650 O O . THR A 1 78 ? -12.739 -7.244 -7.093 1.00 96.06 78 THR A O 1
ATOM 653 N N . PRO A 1 79 ? -12.946 -9.370 -6.405 1.00 94.56 79 PRO A N 1
ATOM 654 C CA . PRO A 1 79 ? -12.319 -9.942 -7.601 1.00 94.56 79 PRO A CA 1
ATOM 655 C C . PRO A 1 79 ? -13.091 -9.678 -8.905 1.00 94.56 79 PRO A C 1
ATOM 657 O O . PRO A 1 79 ? -12.502 -9.676 -9.982 1.00 94.56 79 PRO A O 1
ATOM 660 N N . GLU A 1 80 ? -14.393 -9.429 -8.814 1.00 95.88 80 GLU A N 1
ATOM 661 C CA . GLU A 1 80 ? -15.291 -9.076 -9.922 1.00 95.88 80 GLU A CA 1
ATOM 662 C C . GLU A 1 80 ? -15.236 -7.598 -10.346 1.00 95.88 80 GLU A C 1
ATOM 664 O O . GLU A 1 80 ? -15.934 -7.201 -11.282 1.00 95.88 80 GLU A O 1
ATOM 669 N N . LEU A 1 81 ? -14.417 -6.771 -9.686 1.00 94.88 81 LEU A N 1
ATOM 670 C CA . LEU A 1 81 ? -14.264 -5.366 -10.052 1.00 94.88 81 LEU A CA 1
ATOM 671 C C . LEU A 1 81 ? -13.715 -5.236 -11.492 1.00 94.88 81 LEU A C 1
ATOM 673 O O . LEU A 1 81 ? -12.685 -5.843 -11.802 1.00 94.88 81 LEU A O 1
ATOM 677 N N . PRO A 1 82 ? -14.340 -4.422 -12.367 1.00 95.12 82 PRO A N 1
ATOM 678 C CA . PRO A 1 82 ? -13.853 -4.221 -13.730 1.00 95.12 82 PRO A CA 1
ATOM 679 C C . PRO A 1 82 ? -12.424 -3.662 -13.755 1.00 95.12 82 PRO A C 1
ATOM 681 O O . PRO A 1 82 ? -12.072 -2.773 -12.973 1.00 95.12 82 PRO A O 1
ATOM 684 N N . ALA A 1 83 ? -11.591 -4.152 -14.675 1.00 93.56 83 ALA A N 1
ATOM 685 C CA . ALA A 1 83 ? -10.187 -3.748 -14.776 1.00 93.56 83 ALA A CA 1
ATOM 686 C C . ALA A 1 83 ? -10.030 -2.263 -15.168 1.00 93.56 83 ALA A C 1
ATOM 688 O O . ALA A 1 83 ? -9.043 -1.619 -14.808 1.00 93.56 83 ALA A O 1
ATOM 689 N N . GLU A 1 84 ? -11.036 -1.701 -15.835 1.00 95.50 84 GLU A N 1
ATOM 690 C CA . GLU A 1 84 ? -11.180 -0.291 -16.209 1.00 95.50 84 GLU A CA 1
ATOM 691 C C . GLU A 1 84 ? -11.146 0.654 -14.999 1.00 95.50 84 GLU A C 1
ATOM 693 O O . GLU A 1 84 ? -10.822 1.831 -15.138 1.00 95.50 84 GLU A O 1
ATOM 698 N N . VAL A 1 85 ? -11.432 0.154 -13.792 1.00 93.88 85 VAL A N 1
ATOM 699 C CA . VAL A 1 85 ? -11.321 0.947 -12.559 1.00 93.8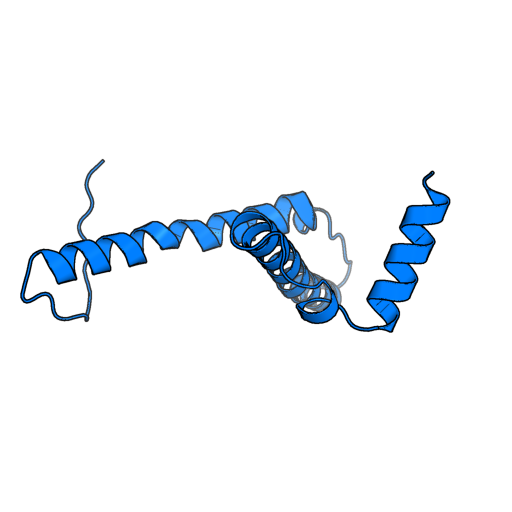8 85 VAL A CA 1
ATOM 700 C C . VAL A 1 85 ? -9.860 1.280 -12.231 1.00 93.88 85 VAL A C 1
ATOM 702 O O . VAL A 1 85 ? -9.576 2.303 -11.609 1.00 93.88 85 VAL A O 1
ATOM 705 N N . LEU A 1 86 ? -8.916 0.424 -12.633 1.00 92.56 86 LEU A N 1
ATOM 706 C CA . LEU A 1 86 ? -7.502 0.525 -12.253 1.00 92.56 86 LEU A CA 1
ATOM 707 C C . LEU A 1 86 ? -6.578 0.907 -13.408 1.00 92.56 86 LEU A C 1
ATOM 709 O O . LEU A 1 86 ? -5.494 1.461 -13.169 1.00 92.56 86 LEU A O 1
ATOM 713 N N . PHE A 1 87 ? -6.997 0.610 -14.633 1.00 94.94 87 PHE A N 1
ATOM 714 C CA . PHE A 1 87 ? -6.201 0.760 -15.839 1.00 94.94 87 PHE A CA 1
ATOM 715 C C . PHE A 1 87 ? -6.923 1.624 -16.864 1.00 94.94 87 PHE A C 1
ATOM 717 O O . PHE A 1 87 ? -8.125 1.510 -17.075 1.00 94.94 87 PHE A O 1
ATOM 724 N N . SER A 1 88 ? -6.150 2.451 -17.553 1.00 96.44 88 SER A N 1
ATOM 725 C CA . SER A 1 88 ? -6.600 3.172 -18.737 1.00 96.44 88 SER A CA 1
ATOM 726 C C . SER A 1 88 ? -6.788 2.240 -19.940 1.00 96.44 88 SER A C 1
ATOM 728 O O . SER A 1 88 ? -6.181 1.169 -20.031 1.00 96.44 88 SER A O 1
ATOM 730 N N . ASP A 1 89 ? -7.539 2.697 -20.942 1.00 97.38 89 ASP A N 1
ATOM 731 C CA . ASP A 1 89 ? -7.780 1.948 -22.184 1.00 97.38 89 ASP A CA 1
ATOM 732 C C . ASP A 1 89 ? -6.492 1.523 -22.902 1.00 97.38 89 ASP A C 1
ATOM 734 O O . ASP A 1 89 ? -6.437 0.486 -23.569 1.00 97.38 89 ASP A O 1
ATOM 738 N N . ILE A 1 90 ? -5.436 2.342 -22.834 1.00 97.62 90 ILE A N 1
ATOM 739 C CA . ILE A 1 90 ? -4.151 2.008 -23.457 1.00 97.62 90 ILE A CA 1
ATOM 740 C C . ILE A 1 90 ? -3.404 0.929 -22.666 1.00 97.62 90 ILE A C 1
ATOM 742 O O . ILE A 1 90 ? -2.845 0.013 -23.274 1.00 97.62 90 ILE A O 1
ATOM 746 N N . GLU A 1 91 ? -3.442 0.981 -21.334 1.00 96.62 91 GLU A N 1
ATOM 747 C CA . GLU A 1 91 ? -2.854 -0.047 -20.471 1.00 96.62 91 GLU A CA 1
ATOM 748 C C . GLU A 1 91 ? -3.575 -1.383 -20.664 1.00 96.62 91 GLU A C 1
ATOM 750 O O . GLU A 1 91 ? -2.917 -2.394 -20.897 1.00 96.62 91 GLU A O 1
ATOM 755 N N . LEU A 1 92 ? -4.912 -1.384 -20.685 1.00 97.06 92 LEU A N 1
ATOM 756 C CA . LEU A 1 92 ? -5.714 -2.588 -20.920 1.00 97.06 92 LEU A CA 1
ATOM 757 C C . LEU A 1 92 ? -5.422 -3.219 -22.280 1.00 97.06 92 LEU A C 1
ATOM 759 O O . LEU A 1 92 ? -5.164 -4.420 -22.365 1.00 97.06 92 LEU A O 1
ATOM 763 N N . ARG A 1 93 ? -5.406 -2.423 -23.357 1.00 96.75 93 ARG A N 1
ATOM 764 C CA . ARG A 1 93 ? -5.047 -2.924 -24.696 1.00 96.75 93 ARG A CA 1
ATOM 765 C C . ARG A 1 93 ? -3.652 -3.544 -24.713 1.00 96.75 93 ARG A C 1
ATOM 767 O O . ARG A 1 93 ? -3.464 -4.615 -25.291 1.00 96.75 93 ARG A O 1
ATOM 774 N N . THR A 1 94 ? -2.694 -2.901 -24.050 1.00 96.56 94 THR A N 1
ATOM 775 C CA . THR A 1 94 ? -1.309 -3.381 -23.963 1.00 96.56 94 THR A CA 1
ATOM 776 C C . THR A 1 94 ? -1.219 -4.695 -23.186 1.00 96.56 94 THR A C 1
ATOM 778 O O . THR A 1 94 ? -0.606 -5.651 -23.663 1.00 96.56 94 THR A O 1
ATOM 781 N N . LEU A 1 95 ? -1.868 -4.779 -22.022 1.00 95.00 95 LEU A N 1
ATOM 782 C CA . LEU A 1 95 ? -1.885 -5.975 -21.180 1.00 95.00 95 LEU A CA 1
ATOM 783 C C . LEU A 1 95 ? -2.568 -7.155 -21.883 1.00 95.00 95 LEU A C 1
ATOM 785 O O . LEU A 1 95 ? -2.027 -8.260 -21.872 1.00 95.00 95 LEU A O 1
ATOM 789 N N . HIS A 1 96 ? -3.693 -6.928 -22.568 1.00 95.31 96 HIS A N 1
ATOM 790 C CA . HIS A 1 96 ? -4.366 -7.964 -23.355 1.00 95.31 96 HIS A CA 1
ATOM 791 C C . HIS A 1 96 ? -3.497 -8.484 -24.507 1.00 95.31 96 HIS A C 1
ATOM 793 O O . HIS A 1 96 ? -3.433 -9.694 -24.732 1.00 95.31 96 HIS A O 1
ATOM 799 N N . ALA A 1 97 ? -2.809 -7.595 -25.231 1.00 96.06 97 ALA A N 1
ATOM 800 C CA . ALA A 1 97 ? -1.889 -7.999 -26.292 1.00 96.06 97 ALA A CA 1
ATOM 801 C C . ALA A 1 97 ? -0.709 -8.817 -25.737 1.00 96.06 97 ALA A C 1
ATOM 803 O O . ALA A 1 97 ? -0.335 -9.840 -26.313 1.00 96.06 97 ALA A O 1
ATOM 804 N N . TYR A 1 98 ? -0.158 -8.404 -24.592 1.00 95.38 98 TYR A N 1
ATOM 805 C CA . TYR A 1 98 ? 0.921 -9.123 -23.919 1.00 95.38 98 TYR A CA 1
ATOM 806 C C . TYR A 1 98 ? 0.487 -10.516 -23.437 1.00 95.38 98 TYR A C 1
ATOM 808 O O . TYR A 1 98 ? 1.203 -11.490 -23.669 1.00 95.38 98 TYR A O 1
ATOM 816 N N . ALA A 1 99 ? -0.693 -10.632 -22.820 1.00 94.12 99 ALA A N 1
ATOM 817 C CA . ALA A 1 99 ? -1.225 -11.902 -22.328 1.00 94.12 99 ALA A CA 1
ATOM 818 C C . ALA A 1 99 ? -1.431 -12.922 -23.460 1.00 94.12 99 ALA A C 1
ATOM 820 O O . ALA A 1 99 ? -1.058 -14.082 -23.313 1.00 94.12 99 ALA A O 1
ATOM 821 N N . LYS A 1 100 ? -1.938 -12.480 -24.621 1.00 92.44 100 LYS A N 1
ATOM 822 C CA . LYS A 1 100 ? -2.126 -13.338 -25.804 1.00 92.44 100 LYS A CA 1
ATOM 823 C C . LYS A 1 100 ? -0.821 -13.859 -26.404 1.00 92.44 100 LYS A C 1
ATOM 825 O O . LYS A 1 100 ? -0.824 -14.944 -26.956 1.00 92.44 100 LYS A O 1
ATOM 830 N N . LYS A 1 101 ? 0.281 -13.105 -26.311 1.00 86.31 101 LYS A N 1
ATOM 831 C CA . LYS A 1 101 ? 1.604 -13.532 -26.809 1.00 86.31 101 LYS A CA 1
ATOM 832 C C . LYS A 1 101 ? 2.238 -14.631 -25.946 1.00 86.31 101 LYS A C 1
ATOM 834 O O . LYS A 1 101 ? 3.164 -15.303 -26.388 1.00 86.31 101 LYS A O 1
ATOM 839 N N . LYS A 1 102 ? 1.820 -14.737 -24.683 1.00 63.59 102 LYS A N 1
ATOM 840 C CA . LYS A 1 102 ? 2.404 -15.655 -23.698 1.00 63.59 102 LYS A CA 1
ATOM 841 C C . LYS A 1 102 ? 1.736 -17.041 -23.702 1.00 63.59 102 LYS A C 1
ATOM 843 O O . LYS A 1 102 ? 2.227 -17.929 -23.009 1.00 63.59 102 LYS A O 1
ATOM 848 N N . HIS A 1 103 ? 0.652 -17.194 -24.463 1.00 50.12 103 HIS A N 1
ATOM 849 C CA . HIS A 1 103 ? -0.001 -18.456 -24.810 1.00 50.12 103 HIS A CA 1
ATOM 850 C C . HIS A 1 103 ? 0.370 -18.853 -26.238 1.00 50.12 103 HIS A C 1
ATOM 852 O O . HIS A 1 103 ? 0.457 -20.074 -26.479 1.00 50.12 103 HIS A O 1
#